Protein AF-A0A2W0B4N5-F1 (afdb_monomer)

Sequence (152 aa):
MSFERRFVLYALLASLFPLGVCELMLWLGNFSSQTQWTLTFFLVLAWLIGGFALRAQVVRPLQTLSNMVAALREEDFSFRARRASRNDALGELVLEINALSDTLQGQRLGSMEAVALLKKVLMEIDVAVFTFDPQQRLRIVNRAGEQLMGMT

pLDDT: mean 77.66, std 9.42, range [52.12, 91.5]

Solvent-accessible surface area (backbone atoms only — not comparable to full-atom values): 8833 Å² total; per-residue (Å²): 132,58,70,68,60,52,53,54,50,50,55,52,55,63,50,48,55,62,51,50,54,54,51,51,53,51,70,74,40,98,62,56,71,70,58,47,56,53,50,54,51,53,52,52,51,52,50,52,52,51,54,54,50,52,47,56,65,56,51,55,56,52,53,51,53,54,52,51,55,51,32,54,75,70,71,44,66,82,78,72,82,86,82,50,48,88,88,41,73,70,20,45,53,47,50,53,52,50,54,49,39,53,49,53,50,49,52,54,50,54,59,49,48,56,54,50,51,52,52,46,52,60,66,74,45,93,58,61,45,77,41,61,49,100,84,69,44,82,74,49,70,39,75,54,29,35,57,73,69,70,59,127

Mean predicted aligned error: 14.43 Å

Structure (mmCIF, N/CA/C/O backbone):
data_AF-A0A2W0B4N5-F1
#
_entry.id   AF-A0A2W0B4N5-F1
#
loop_
_atom_site.group_PDB
_atom_site.id
_atom_site.type_symbol
_atom_site.label_atom_id
_atom_site.label_alt_id
_atom_site.label_comp_id
_atom_site.label_asym_id
_atom_site.label_entity_id
_atom_site.label_seq_id
_atom_site.pdbx_PDB_ins_code
_atom_site.Cartn_x
_atom_site.Cartn_y
_atom_site.Cartn_z
_atom_site.occupancy
_atom_site.B_iso_or_equiv
_atom_site.auth_seq_id
_atom_site.auth_comp_id
_atom_site.auth_asym_id
_atom_site.auth_atom_id
_atom_site.pdbx_PDB_model_num
ATOM 1 N N . MET A 1 1 ? -8.136 6.073 -17.232 1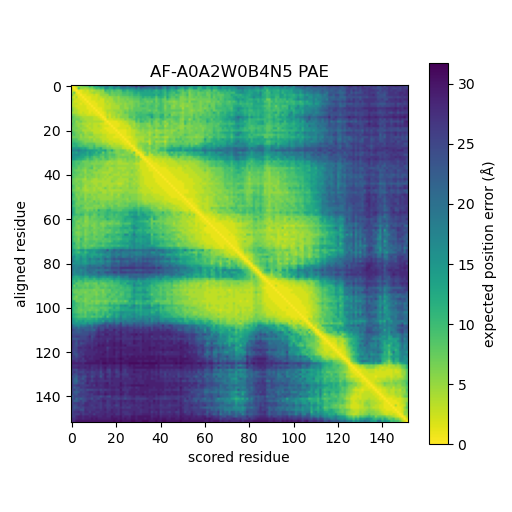.00 52.75 1 MET A N 1
ATOM 2 C CA . MET A 1 1 ? -6.753 5.531 -17.193 1.00 52.75 1 MET A CA 1
ATOM 3 C C . MET A 1 1 ? -6.358 5.389 -15.731 1.00 52.75 1 MET A C 1
ATOM 5 O O . MET A 1 1 ? -6.391 6.401 -15.043 1.00 52.75 1 MET A O 1
ATOM 9 N N . SER A 1 2 ? -6.065 4.180 -15.242 1.00 70.44 2 SER A N 1
ATOM 10 C CA . SER A 1 2 ? -5.668 3.962 -13.841 1.00 70.44 2 SER A CA 1
ATOM 11 C C . SER A 1 2 ? -4.332 4.651 -13.526 1.00 70.44 2 SER A C 1
ATOM 13 O O . SER A 1 2 ? -3.474 4.775 -14.405 1.00 70.44 2 SER A O 1
ATOM 15 N N . PHE A 1 3 ? -4.156 5.107 -12.280 1.00 70.06 3 PHE A N 1
ATOM 16 C CA . PHE A 1 3 ? -2.910 5.719 -11.794 1.00 70.06 3 PHE A CA 1
ATOM 17 C C . PHE A 1 3 ? -1.697 4.811 -12.053 1.00 70.06 3 PHE A C 1
ATOM 19 O O . PHE A 1 3 ? -0.679 5.268 -12.563 1.00 70.06 3 PHE A O 1
ATOM 26 N N . GLU A 1 4 ? -1.864 3.503 -11.842 1.00 67.94 4 GLU A N 1
ATOM 27 C CA . GLU A 1 4 ? -0.859 2.473 -12.130 1.00 67.94 4 GLU A CA 1
ATOM 28 C C . GLU A 1 4 ? -0.363 2.519 -13.580 1.00 67.94 4 GLU A C 1
ATOM 30 O O . GLU A 1 4 ? 0.837 2.471 -13.844 1.00 67.94 4 GLU A O 1
ATOM 35 N N . ARG A 1 5 ? -1.289 2.649 -14.539 1.00 67.06 5 ARG A N 1
ATOM 36 C CA . ARG A 1 5 ? -0.953 2.666 -15.964 1.00 67.06 5 ARG A CA 1
ATOM 37 C C . ARG A 1 5 ? -0.213 3.945 -16.339 1.00 67.06 5 ARG A C 1
ATOM 39 O O . ARG A 1 5 ? 0.681 3.884 -17.171 1.00 67.06 5 ARG A O 1
ATOM 46 N N . ARG A 1 6 ? -0.540 5.077 -15.707 1.00 74.25 6 ARG A N 1
ATOM 47 C CA . ARG A 1 6 ? 0.193 6.343 -15.883 1.00 74.25 6 ARG A CA 1
ATOM 48 C C . ARG A 1 6 ? 1.600 6.260 -15.300 1.00 74.25 6 ARG A C 1
ATOM 50 O O . ARG A 1 6 ? 2.535 6.674 -15.969 1.00 74.25 6 ARG A O 1
ATOM 57 N N . PHE A 1 7 ? 1.757 5.683 -14.109 1.00 76.88 7 PHE A N 1
ATOM 58 C CA . PHE A 1 7 ? 3.065 5.516 -13.474 1.00 76.88 7 PHE A CA 1
ATOM 59 C C . PHE A 1 7 ? 4.001 4.643 -14.317 1.00 76.88 7 PHE A C 1
ATOM 61 O O . PHE A 1 7 ? 5.118 5.052 -14.619 1.00 76.88 7 PHE A O 1
ATOM 68 N N . VAL A 1 8 ? 3.523 3.482 -14.777 1.00 73.75 8 VAL A N 1
ATOM 69 C CA . VAL A 1 8 ? 4.303 2.603 -15.666 1.00 73.75 8 VAL A CA 1
ATOM 70 C C . VAL A 1 8 ? 4.636 3.308 -16.982 1.00 73.75 8 VAL A C 1
ATOM 72 O O . VAL A 1 8 ? 5.757 3.205 -17.464 1.00 73.75 8 VAL A O 1
ATOM 75 N N . LEU A 1 9 ? 3.695 4.063 -17.551 1.00 77.50 9 LEU A N 1
ATOM 76 C CA . LEU A 1 9 ? 3.906 4.767 -18.815 1.00 77.50 9 LEU A CA 1
ATOM 77 C C . LEU A 1 9 ? 4.918 5.914 -18.670 1.00 77.50 9 LEU A C 1
ATOM 79 O O . LEU A 1 9 ? 5.777 6.061 -19.532 1.00 77.50 9 LEU A O 1
ATOM 83 N N . TYR A 1 10 ? 4.902 6.660 -17.561 1.00 81.81 10 TYR A N 1
ATOM 84 C CA . TYR A 1 10 ? 5.938 7.654 -17.263 1.00 81.81 10 TYR A CA 1
ATOM 85 C C . TYR A 1 10 ? 7.299 7.018 -16.986 1.00 81.81 10 TYR A C 1
ATOM 87 O O . TYR A 1 10 ? 8.299 7.529 -17.477 1.00 81.81 10 TYR A O 1
ATOM 95 N N . ALA A 1 11 ? 7.351 5.887 -16.277 1.00 78.94 11 ALA A N 1
ATOM 96 C CA . ALA A 1 11 ? 8.598 5.155 -16.064 1.00 78.94 11 ALA A CA 1
ATOM 97 C C . ALA A 1 11 ? 9.197 4.654 -17.391 1.00 78.94 11 ALA A C 1
ATOM 99 O O . ALA A 1 11 ? 10.403 4.777 -17.604 1.00 78.94 11 ALA A O 1
ATOM 100 N N . LEU A 1 12 ? 8.360 4.151 -18.307 1.00 78.25 12 LEU A N 1
ATOM 101 C CA . LEU A 1 12 ? 8.771 3.723 -19.650 1.00 78.25 12 LEU A CA 1
ATOM 102 C C . LEU A 1 12 ? 9.218 4.903 -20.524 1.00 78.25 12 LEU A C 1
ATOM 104 O O . LEU A 1 12 ? 10.237 4.806 -21.198 1.00 78.25 12 LEU A O 1
ATOM 108 N N . LEU A 1 13 ? 8.505 6.033 -20.489 1.00 82.25 13 LEU A N 1
ATOM 109 C CA . LEU A 1 13 ? 8.900 7.242 -21.223 1.00 82.25 13 LEU A CA 1
ATOM 110 C C . LEU A 1 13 ? 10.213 7.833 -20.694 1.00 82.25 13 LEU A C 1
ATOM 112 O O . LEU A 1 13 ? 11.077 8.204 -21.484 1.00 82.25 13 LEU A O 1
ATOM 116 N N . ALA A 1 14 ? 10.388 7.880 -19.370 1.00 80.12 14 ALA A N 1
ATOM 117 C CA . ALA A 1 14 ? 11.601 8.392 -18.736 1.00 80.12 14 ALA A CA 1
ATOM 118 C C . ALA A 1 14 ? 12.835 7.539 -19.059 1.00 80.12 14 ALA A C 1
ATOM 120 O O . ALA A 1 14 ? 13.940 8.063 -19.153 1.00 80.12 14 ALA A O 1
ATOM 121 N N . SER A 1 15 ? 12.647 6.233 -19.255 1.00 77.69 15 SER A N 1
ATOM 122 C CA . SER A 1 15 ? 13.724 5.310 -19.623 1.00 77.69 15 SER A CA 1
ATOM 123 C C . SER A 1 15 ? 13.988 5.259 -21.130 1.00 77.69 15 SER A C 1
ATOM 125 O O . SER A 1 15 ? 15.099 4.926 -21.528 1.00 77.69 15 SER A O 1
ATOM 127 N N . LEU A 1 16 ? 13.039 5.668 -21.976 1.00 80.75 16 LEU A N 1
ATOM 128 C CA . LEU A 1 16 ? 13.228 5.700 -23.429 1.00 80.75 16 LEU A CA 1
ATOM 129 C C . LEU A 1 16 ? 14.329 6.684 -23.862 1.00 80.75 16 LEU A C 1
ATOM 131 O O . LEU A 1 16 ? 15.098 6.386 -24.771 1.00 80.75 16 LEU A O 1
ATOM 135 N N . PHE A 1 17 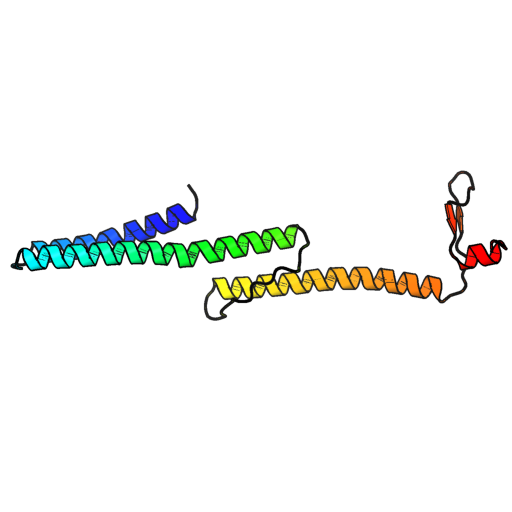? 14.431 7.838 -23.193 1.00 83.81 17 PHE A N 1
ATOM 136 C CA . PHE A 1 17 ? 15.438 8.858 -23.501 1.00 83.81 17 PHE A CA 1
ATOM 137 C C . PHE A 1 17 ? 16.887 8.367 -23.297 1.00 83.81 17 PHE A C 1
ATOM 139 O O . PHE A 1 17 ? 17.652 8.400 -24.262 1.00 83.81 17 PHE A O 1
ATOM 146 N N . PRO A 1 18 ? 17.294 7.860 -22.114 1.00 80.19 18 PRO A N 1
ATOM 147 C CA . PRO A 1 18 ? 18.648 7.343 -21.921 1.00 80.19 18 PRO A CA 1
ATOM 148 C C . PRO A 1 18 ? 18.954 6.127 -22.806 1.00 80.19 18 PRO A C 1
ATOM 150 O O . PRO A 1 18 ? 20.071 6.027 -23.307 1.00 80.19 18 PRO A O 1
ATOM 153 N N . LEU A 1 19 ? 17.976 5.250 -23.074 1.00 82.88 19 LEU A N 1
ATOM 154 C CA . LEU A 1 19 ? 18.159 4.136 -24.016 1.00 82.88 19 LEU A CA 1
ATOM 155 C C . LEU A 1 19 ? 18.460 4.635 -25.430 1.00 82.88 19 LEU A C 1
ATOM 157 O O . LEU A 1 19 ? 19.387 4.145 -26.067 1.00 82.88 19 LEU A O 1
ATOM 161 N N . GLY A 1 20 ? 17.720 5.646 -25.894 1.00 84.19 20 GLY A N 1
ATOM 162 C CA . GLY A 1 20 ? 17.955 6.272 -27.191 1.00 84.19 20 GLY A CA 1
ATOM 163 C C . GLY A 1 20 ? 19.345 6.898 -27.297 1.00 84.19 20 GLY A C 1
ATOM 164 O O . GLY A 1 20 ? 19.990 6.755 -28.328 1.00 84.19 20 GLY A O 1
ATOM 165 N N . VAL A 1 21 ? 19.845 7.531 -26.230 1.00 84.19 21 VAL A N 1
ATOM 166 C CA . VAL A 1 21 ? 21.207 8.096 -26.194 1.00 84.19 21 VAL A CA 1
ATOM 167 C C . VAL A 1 21 ? 22.277 6.997 -26.224 1.00 84.19 21 VAL A C 1
ATOM 169 O O . VAL A 1 21 ? 23.257 7.130 -26.957 1.00 84.19 21 VAL A O 1
ATOM 172 N N . CYS A 1 22 ? 22.092 5.903 -25.477 1.00 82.69 22 CYS A N 1
ATOM 173 C CA . CYS A 1 22 ? 23.003 4.754 -25.510 1.00 82.69 22 CYS A CA 1
ATOM 174 C C . CYS A 1 22 ? 23.060 4.113 -26.902 1.00 82.69 22 CYS A C 1
ATOM 176 O O . CYS A 1 22 ? 24.150 3.855 -27.411 1.00 82.69 22 CYS A O 1
ATOM 178 N N . GLU A 1 23 ? 21.902 3.904 -27.528 1.00 83.38 23 GLU A N 1
ATOM 179 C CA . GLU A 1 23 ? 21.805 3.342 -28.875 1.00 83.38 23 GLU A CA 1
ATOM 180 C C . GLU A 1 23 ? 22.437 4.288 -29.908 1.00 83.38 23 GLU A C 1
ATOM 182 O O . GLU A 1 23 ? 23.247 3.868 -30.730 1.00 83.38 23 GLU A O 1
ATOM 187 N N . LEU A 1 24 ? 22.163 5.593 -29.811 1.00 85.94 24 LEU A N 1
ATOM 188 C CA . LEU A 1 24 ? 22.770 6.611 -30.666 1.00 85.94 24 LEU A CA 1
ATOM 189 C C . LEU A 1 24 ? 24.308 6.578 -30.565 1.00 85.94 24 LEU A C 1
ATOM 191 O O . LEU A 1 24 ? 24.984 6.539 -31.589 1.00 85.94 24 LEU A O 1
ATOM 195 N N . MET A 1 25 ? 24.879 6.520 -29.354 1.00 82.75 25 MET A N 1
ATOM 196 C CA . MET A 1 25 ? 26.336 6.395 -29.172 1.00 82.75 25 MET A CA 1
ATOM 197 C C . MET A 1 25 ? 26.905 5.090 -29.745 1.00 82.75 25 MET A C 1
ATOM 199 O O . MET A 1 25 ? 28.000 5.102 -30.307 1.00 82.75 25 MET A O 1
ATOM 203 N N . LEU A 1 26 ? 26.184 3.972 -29.621 1.00 83.31 26 LEU A N 1
ATOM 204 C CA . LEU A 1 26 ? 26.593 2.672 -30.168 1.00 83.31 26 LEU A CA 1
ATOM 205 C C . LEU A 1 26 ? 26.642 2.658 -31.694 1.00 83.31 26 LEU A C 1
ATOM 207 O O . LEU A 1 26 ? 27.527 2.028 -32.275 1.00 83.31 26 LEU A O 1
ATOM 211 N N . TRP A 1 27 ? 25.701 3.349 -32.330 1.00 79.56 27 TRP A N 1
ATOM 212 C CA . TRP A 1 27 ? 25.592 3.418 -33.784 1.00 79.56 27 TRP A CA 1
ATOM 213 C C . TRP A 1 27 ? 26.488 4.493 -34.410 1.00 79.56 27 TRP A C 1
ATOM 215 O O . TRP A 1 27 ? 26.905 4.333 -35.553 1.00 79.56 27 TRP A O 1
ATOM 225 N N . LEU A 1 28 ? 26.831 5.555 -33.672 1.00 82.38 28 LEU A N 1
ATOM 226 C CA . LEU A 1 28 ? 27.849 6.532 -34.088 1.00 82.38 28 LEU A CA 1
ATOM 227 C C . LEU A 1 28 ? 29.290 6.055 -33.841 1.00 82.38 28 LEU A C 1
ATOM 229 O O . LEU A 1 28 ? 30.224 6.611 -34.418 1.00 82.38 28 LEU A O 1
ATOM 233 N N . GLY A 1 29 ? 29.493 5.052 -32.985 1.00 77.12 29 GLY A N 1
ATOM 234 C CA . GLY A 1 29 ? 30.803 4.450 -32.753 1.00 77.12 29 GLY A CA 1
ATOM 235 C C . GLY A 1 29 ? 31.184 3.426 -33.827 1.00 77.12 29 GLY A C 1
ATOM 236 O O . GLY A 1 29 ? 30.337 2.691 -34.326 1.00 77.12 29 GLY A O 1
ATOM 237 N N . ASN A 1 30 ? 32.484 3.309 -34.125 1.00 77.25 30 ASN A N 1
ATOM 238 C CA . ASN A 1 30 ? 33.059 2.278 -35.010 1.00 77.25 30 ASN A CA 1
ATOM 239 C C . ASN A 1 30 ? 33.071 0.878 -34.349 1.00 77.25 30 ASN A C 1
ATOM 241 O O . ASN A 1 30 ? 34.096 0.198 -34.297 1.00 77.25 30 ASN A O 1
ATOM 245 N N . PHE A 1 31 ? 31.943 0.450 -33.787 1.00 79.50 31 PHE A N 1
ATOM 246 C CA . PHE A 1 31 ? 31.799 -0.868 -33.178 1.00 79.50 31 PHE A CA 1
ATOM 247 C C . PHE A 1 31 ? 31.426 -1.919 -34.227 1.00 79.50 31 PHE A C 1
ATOM 249 O O . PHE A 1 31 ? 30.758 -1.634 -35.218 1.00 79.50 31 PHE A O 1
ATOM 256 N N . SER A 1 32 ? 31.849 -3.164 -33.997 1.00 84.81 32 SER A N 1
ATOM 257 C CA . SER A 1 32 ? 31.435 -4.298 -34.828 1.00 84.81 32 SER A CA 1
ATOM 258 C C . SER A 1 32 ? 29.918 -4.490 -34.757 1.00 84.81 32 SER A C 1
ATOM 260 O O . SER A 1 32 ? 29.331 -4.420 -33.672 1.00 84.81 32 SER A O 1
ATOM 262 N N . SER A 1 33 ? 29.287 -4.809 -35.891 1.00 83.44 33 SER A N 1
ATOM 263 C CA . SER A 1 33 ? 27.839 -5.049 -35.971 1.00 83.44 33 SER A CA 1
ATOM 264 C C . SER A 1 33 ? 27.367 -6.153 -35.017 1.00 83.44 33 SER A C 1
ATOM 266 O O . SER A 1 33 ? 26.255 -6.088 -34.505 1.00 83.44 33 SER A O 1
ATOM 268 N N . GLN A 1 34 ? 28.215 -7.143 -34.711 1.00 85.69 34 GLN A N 1
ATOM 269 C CA . GLN A 1 34 ? 27.891 -8.182 -33.722 1.00 85.69 34 GLN A CA 1
ATOM 270 C C . GLN A 1 34 ? 27.782 -7.617 -32.297 1.00 85.69 34 GLN A C 1
ATOM 272 O O . GLN A 1 34 ? 26.898 -8.011 -31.533 1.00 85.69 34 GLN A O 1
ATOM 277 N N . THR A 1 35 ? 28.652 -6.667 -31.941 1.00 84.44 35 THR A N 1
ATOM 278 C CA . THR A 1 35 ? 28.652 -6.015 -30.626 1.00 84.44 35 THR A CA 1
ATOM 279 C C . THR A 1 35 ? 27.431 -5.118 -30.457 1.00 84.44 35 THR A C 1
ATOM 281 O O . THR A 1 35 ? 26.810 -5.154 -29.398 1.00 84.44 35 THR A O 1
ATOM 284 N N . GLN A 1 36 ? 27.055 -4.372 -31.503 1.00 85.00 36 GLN A N 1
ATOM 285 C CA . GLN A 1 36 ? 25.865 -3.515 -31.499 1.00 85.00 36 GLN A CA 1
ATOM 286 C C . GLN A 1 36 ? 24.608 -4.331 -31.184 1.00 85.00 36 GLN A C 1
ATOM 288 O O . GLN A 1 36 ? 23.985 -4.106 -30.153 1.00 85.00 36 GLN A O 1
ATOM 293 N N . TRP A 1 37 ? 24.310 -5.365 -31.979 1.00 86.19 37 TRP A N 1
ATOM 294 C CA . TRP A 1 37 ? 23.115 -6.195 -31.781 1.00 86.19 37 TRP A CA 1
ATOM 295 C C . TRP A 1 37 ? 23.061 -6.887 -30.419 1.00 86.19 37 TRP A C 1
ATOM 297 O O . TRP A 1 37 ? 21.996 -6.959 -29.802 1.00 86.19 37 TRP A O 1
ATOM 307 N N . THR A 1 38 ? 24.203 -7.380 -29.933 1.00 88.88 38 THR A N 1
ATOM 308 C CA . THR A 1 38 ? 24.271 -8.018 -28.613 1.00 88.88 38 THR A CA 1
ATOM 309 C C . THR A 1 38 ? 23.918 -7.012 -27.520 1.00 88.88 38 THR A C 1
ATOM 311 O O . THR A 1 38 ? 23.106 -7.308 -26.644 1.00 88.88 38 THR A O 1
ATOM 314 N N . LEU A 1 39 ? 24.487 -5.806 -27.583 1.00 85.38 39 LEU A N 1
ATOM 315 C CA . LEU A 1 39 ? 24.280 -4.800 -26.551 1.00 85.38 39 LEU A CA 1
ATOM 316 C C . LEU A 1 39 ? 22.859 -4.224 -26.594 1.00 85.38 39 LEU A C 1
ATOM 318 O O . LEU A 1 39 ? 22.236 -4.133 -25.539 1.00 85.38 39 LEU A O 1
ATOM 322 N N . THR A 1 40 ? 22.304 -3.958 -27.783 1.00 87.06 40 THR A N 1
ATOM 323 C CA . THR A 1 40 ? 20.899 -3.550 -27.967 1.00 87.06 40 THR A CA 1
ATOM 324 C C . THR A 1 40 ? 19.941 -4.571 -27.352 1.00 87.06 40 THR A C 1
ATOM 326 O O . THR A 1 40 ? 19.008 -4.206 -26.635 1.00 87.06 40 THR A O 1
ATOM 329 N N . PHE A 1 41 ? 20.184 -5.869 -27.574 1.00 90.06 41 PHE A N 1
ATOM 330 C CA . PHE A 1 41 ? 19.346 -6.928 -27.013 1.00 90.06 41 PHE A CA 1
ATOM 331 C C . PHE A 1 41 ? 19.356 -6.920 -25.478 1.00 90.06 41 PHE A C 1
ATOM 333 O O . PHE A 1 41 ? 18.293 -6.921 -24.855 1.00 90.06 41 PHE A O 1
ATOM 340 N N . PHE A 1 42 ? 20.540 -6.863 -24.858 1.00 88.75 42 PHE A N 1
ATOM 341 C CA . PHE A 1 42 ? 20.653 -6.786 -23.397 1.00 88.75 42 PHE A CA 1
ATOM 342 C C . PHE A 1 42 ? 20.021 -5.511 -22.832 1.00 88.75 42 PHE A C 1
ATOM 344 O O . PHE A 1 42 ? 19.381 -5.563 -21.780 1.00 88.75 42 PHE A O 1
ATOM 351 N N . LEU A 1 43 ? 20.154 -4.388 -23.538 1.00 87.56 43 LEU A N 1
ATOM 352 C CA . LEU A 1 43 ? 19.593 -3.100 -23.147 1.00 87.56 43 LEU A CA 1
ATOM 353 C C . LEU A 1 43 ? 18.055 -3.151 -23.104 1.00 87.56 43 LEU A C 1
ATOM 355 O O . LEU A 1 43 ? 17.444 -2.786 -22.098 1.00 87.56 43 LEU A O 1
ATOM 359 N N . VAL A 1 44 ? 17.426 -3.677 -24.162 1.00 86.50 44 VAL A N 1
ATOM 360 C CA . VAL A 1 44 ? 15.966 -3.851 -24.236 1.00 86.50 44 VAL A CA 1
ATOM 361 C C . VAL A 1 44 ? 15.482 -4.865 -23.202 1.00 86.50 44 VAL A C 1
ATOM 363 O O . VAL A 1 44 ? 14.462 -4.641 -22.546 1.00 86.50 44 VAL A O 1
ATOM 366 N N . LEU A 1 45 ? 16.213 -5.965 -23.009 1.00 90.00 45 LEU A N 1
ATOM 367 C CA . LEU A 1 45 ? 15.852 -6.975 -22.019 1.00 90.00 45 LEU A CA 1
ATOM 368 C C . LEU A 1 45 ? 15.886 -6.402 -20.594 1.00 90.00 45 LEU A C 1
ATOM 370 O O . LEU A 1 45 ? 14.930 -6.580 -19.838 1.00 90.00 45 LEU A O 1
ATOM 374 N N . ALA A 1 46 ? 16.944 -5.668 -20.239 1.00 86.12 46 ALA A N 1
ATOM 375 C CA . ALA A 1 46 ? 17.060 -4.994 -18.948 1.00 86.12 46 ALA A CA 1
ATOM 376 C C . ALA A 1 46 ? 15.949 -3.953 -18.748 1.00 86.12 46 ALA A C 1
ATOM 378 O O . ALA A 1 46 ? 15.367 -3.872 -17.664 1.00 86.12 46 ALA A O 1
ATOM 379 N N . TRP A 1 47 ? 15.603 -3.205 -19.800 1.00 85.31 47 TRP A N 1
ATOM 380 C CA . TRP A 1 47 ? 14.507 -2.241 -19.772 1.00 85.31 47 TRP A CA 1
ATOM 381 C C . TRP A 1 47 ? 13.152 -2.894 -19.482 1.00 85.31 47 TRP A C 1
ATOM 383 O O . TRP A 1 47 ? 12.425 -2.445 -18.591 1.00 85.31 47 TRP A O 1
ATOM 393 N N . LEU A 1 48 ? 12.834 -3.993 -20.174 1.00 85.62 48 LEU A N 1
ATOM 394 C CA . LEU A 1 48 ? 11.600 -4.744 -19.944 1.00 85.62 48 LEU A CA 1
ATOM 395 C C . LEU A 1 48 ? 11.547 -5.298 -18.517 1.00 85.62 48 LEU A C 1
ATOM 397 O O . LEU A 1 48 ? 10.549 -5.103 -17.821 1.00 85.62 48 LEU A O 1
ATOM 401 N N . ILE A 1 49 ? 12.627 -5.937 -18.054 1.00 87.06 49 ILE A N 1
ATOM 402 C CA . ILE A 1 49 ? 12.710 -6.488 -16.693 1.00 87.06 49 ILE A CA 1
ATOM 403 C C . ILE A 1 49 ? 12.527 -5.378 -15.650 1.00 87.06 49 ILE A C 1
ATOM 405 O O . ILE A 1 49 ? 11.729 -5.540 -14.724 1.00 87.06 49 ILE A O 1
ATOM 409 N N . GLY A 1 50 ? 13.198 -4.235 -15.820 1.00 83.56 50 GLY A N 1
ATOM 410 C CA . GLY A 1 50 ? 13.063 -3.076 -14.937 1.00 83.56 50 GLY A CA 1
ATOM 411 C C . GLY A 1 50 ? 11.628 -2.546 -14.880 1.00 83.56 50 GLY A C 1
ATOM 412 O O . GLY A 1 50 ? 11.098 -2.313 -13.791 1.00 83.56 50 GLY A O 1
ATOM 413 N N . GLY A 1 51 ? 10.958 -2.439 -16.031 1.00 83.19 51 GLY A N 1
ATOM 414 C CA . GLY A 1 51 ? 9.553 -2.033 -16.110 1.00 83.19 51 GLY A CA 1
ATOM 415 C C . GLY A 1 51 ? 8.607 -2.992 -15.376 1.00 83.19 51 GLY A C 1
ATOM 416 O O . GLY A 1 51 ? 7.743 -2.557 -14.607 1.00 83.19 51 GLY A O 1
ATOM 417 N N . PHE A 1 52 ? 8.790 -4.305 -15.549 1.00 80.94 52 PHE A N 1
ATOM 418 C CA . PHE A 1 52 ? 8.000 -5.313 -14.832 1.00 80.94 52 PHE A CA 1
ATOM 419 C C . PHE A 1 52 ? 8.275 -5.313 -13.322 1.00 80.94 52 PHE A C 1
ATOM 421 O O . PHE A 1 52 ? 7.331 -5.409 -12.530 1.00 80.94 52 PHE A O 1
ATOM 428 N N . ALA A 1 53 ? 9.535 -5.164 -12.909 1.00 81.25 53 ALA A N 1
ATOM 429 C CA . ALA A 1 53 ? 9.923 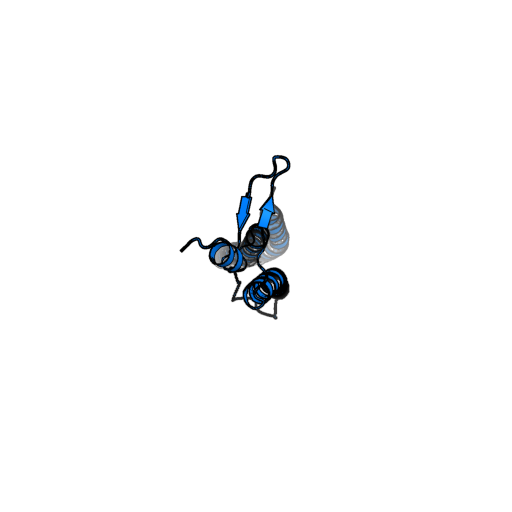-5.103 -11.502 1.00 81.25 53 ALA A CA 1
ATOM 430 C C . ALA A 1 53 ? 9.332 -3.870 -10.797 1.00 81.25 53 ALA A C 1
ATOM 432 O O . ALA A 1 53 ? 8.772 -3.995 -9.707 1.00 81.25 53 ALA A O 1
ATOM 433 N N . LEU A 1 54 ? 9.374 -2.699 -11.441 1.00 78.75 54 LEU A N 1
ATOM 434 C CA . LEU A 1 54 ? 8.747 -1.470 -10.938 1.00 78.75 54 LEU A CA 1
ATOM 435 C C . LEU A 1 54 ? 7.242 -1.644 -10.727 1.00 78.75 54 LEU A C 1
ATOM 437 O O . LEU A 1 54 ? 6.713 -1.285 -9.674 1.00 78.75 54 LEU A O 1
ATOM 441 N N . ARG A 1 55 ? 6.548 -2.260 -11.693 1.00 75.88 55 ARG A N 1
ATOM 442 C CA . ARG A 1 55 ? 5.116 -2.556 -11.553 1.00 75.88 55 ARG A CA 1
ATOM 443 C C . ARG A 1 55 ? 4.850 -3.446 -10.339 1.00 75.88 55 ARG A C 1
ATOM 445 O O . ARG A 1 55 ? 3.922 -3.174 -9.581 1.00 75.88 55 ARG A O 1
ATOM 452 N N . ALA A 1 56 ? 5.638 -4.504 -10.154 1.00 75.06 56 ALA A N 1
ATOM 453 C CA . ALA A 1 56 ? 5.454 -5.430 -9.040 1.00 75.06 56 ALA A CA 1
ATOM 454 C C . ALA A 1 56 ? 5.672 -4.758 -7.674 1.00 75.06 56 ALA A C 1
ATOM 456 O O . ALA A 1 56 ? 4.944 -5.078 -6.734 1.00 75.06 56 ALA A O 1
ATOM 457 N N . GLN A 1 57 ? 6.619 -3.818 -7.585 1.00 74.25 57 GLN A N 1
ATOM 458 C CA . GLN A 1 57 ? 6.921 -3.088 -6.353 1.00 74.25 57 GLN A CA 1
ATOM 459 C C . GLN A 1 57 ? 5.859 -2.047 -5.986 1.00 74.25 57 GLN A C 1
ATOM 461 O O . GLN A 1 57 ? 5.588 -1.877 -4.807 1.00 74.25 57 GLN A O 1
ATOM 466 N N . VAL A 1 58 ? 5.215 -1.387 -6.954 1.00 72.56 58 VAL A N 1
ATOM 467 C CA . VAL A 1 58 ? 4.250 -0.308 -6.656 1.00 72.56 58 VAL A CA 1
ATOM 468 C C . VAL A 1 58 ? 2.808 -0.813 -6.574 1.00 72.56 58 VAL A C 1
ATOM 470 O O . VAL A 1 58 ? 2.051 -0.415 -5.692 1.00 72.56 58 VAL A O 1
ATOM 473 N N . VAL A 1 59 ? 2.409 -1.718 -7.470 1.00 76.00 59 VAL A N 1
ATOM 474 C CA . VAL A 1 59 ? 1.002 -2.139 -7.585 1.00 76.00 59 VAL A CA 1
ATOM 475 C C . VAL A 1 59 ? 0.591 -3.070 -6.446 1.00 76.00 59 VAL A C 1
ATOM 477 O O . VAL A 1 59 ? -0.484 -2.911 -5.871 1.00 76.00 59 VAL A O 1
ATOM 480 N N . ARG A 1 60 ? 1.441 -4.041 -6.088 1.00 73.56 60 ARG A N 1
ATOM 481 C CA . ARG A 1 60 ? 1.087 -5.050 -5.076 1.00 73.56 60 ARG A CA 1
ATOM 482 C C . ARG A 1 60 ? 0.853 -4.444 -3.681 1.00 73.56 60 ARG A C 1
ATOM 484 O O . ARG A 1 60 ? -0.144 -4.814 -3.054 1.00 73.56 60 ARG A O 1
ATOM 491 N N . PRO A 1 61 ? 1.690 -3.512 -3.182 1.00 75.62 61 PRO A N 1
ATOM 492 C CA . PRO A 1 61 ? 1.429 -2.868 -1.897 1.00 75.62 61 PRO A CA 1
ATOM 493 C C . PRO A 1 61 ? 0.175 -1.995 -1.919 1.00 75.62 61 PRO A C 1
ATOM 495 O O . PRO A 1 61 ? -0.619 -2.074 -0.989 1.00 75.62 61 PRO A O 1
ATOM 498 N N . LEU A 1 62 ? -0.057 -1.228 -2.992 1.00 81.38 62 LEU A N 1
ATOM 499 C CA . LEU A 1 62 ? -1.253 -0.385 -3.116 1.00 81.38 62 LEU A CA 1
ATOM 500 C C . LEU A 1 62 ? -2.549 -1.201 -3.096 1.00 81.38 62 LEU A C 1
ATOM 502 O O . LEU A 1 62 ? -3.503 -0.819 -2.423 1.00 81.38 62 LEU A O 1
ATOM 506 N N . GLN A 1 63 ? -2.577 -2.351 -3.773 1.00 81.94 63 GLN A N 1
ATOM 507 C CA . GLN A 1 63 ? -3.719 -3.268 -3.710 1.00 81.94 63 GLN A CA 1
ATOM 508 C C . GLN A 1 63 ? -3.939 -3.805 -2.295 1.00 81.94 63 GLN A C 1
ATOM 510 O O . GLN A 1 63 ? -5.072 -3.872 -1.826 1.00 81.94 63 GLN A O 1
ATOM 515 N N . THR A 1 64 ? -2.855 -4.140 -1.594 1.00 82.00 64 THR A N 1
ATOM 516 C CA . THR A 1 64 ? -2.934 -4.604 -0.204 1.00 82.00 64 THR A CA 1
ATOM 517 C C . THR A 1 64 ? -3.501 -3.509 0.701 1.00 82.00 64 THR A C 1
ATOM 519 O O . THR A 1 64 ? -4.437 -3.777 1.444 1.00 82.00 64 THR A O 1
ATOM 522 N N . LEU A 1 65 ? -3.014 -2.270 0.580 1.00 82.06 65 LEU A N 1
ATOM 523 C CA . LEU A 1 65 ? -3.524 -1.111 1.323 1.00 82.06 65 LEU A CA 1
ATOM 524 C C . LEU A 1 65 ? -5.008 -0.857 1.040 1.00 82.06 65 LEU A C 1
ATOM 526 O O . LEU A 1 65 ? -5.790 -0.672 1.968 1.00 82.06 65 LEU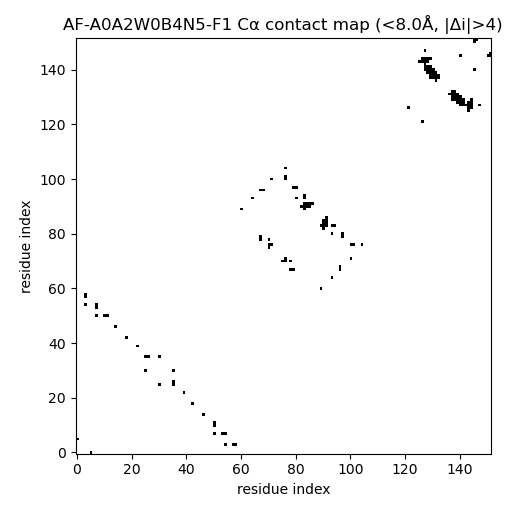 A O 1
ATOM 530 N N . SER A 1 66 ? -5.416 -0.904 -0.230 1.00 84.44 66 SER A N 1
ATOM 531 C CA . SER A 1 66 ? -6.823 -0.746 -0.608 1.00 84.44 66 SER A CA 1
ATOM 532 C C . SER A 1 66 ? -7.707 -1.815 0.037 1.00 84.44 66 SER A C 1
ATOM 534 O O . SER A 1 66 ? -8.792 -1.501 0.522 1.00 84.44 66 SER A O 1
ATOM 536 N N . ASN A 1 67 ? -7.245 -3.066 0.068 1.00 84.69 67 ASN A N 1
ATOM 537 C CA . ASN A 1 67 ? -7.981 -4.164 0.690 1.00 84.69 67 ASN A CA 1
ATOM 538 C C . ASN A 1 67 ? -8.039 -4.021 2.218 1.00 84.69 67 ASN A C 1
ATOM 540 O O . ASN A 1 67 ? -9.074 -4.302 2.808 1.00 84.69 67 ASN A O 1
ATOM 544 N N . MET A 1 68 ? -6.970 -3.533 2.856 1.00 83.56 68 MET A N 1
ATOM 545 C CA . MET A 1 68 ? -6.962 -3.241 4.296 1.00 83.56 68 MET A CA 1
ATOM 546 C C . MET A 1 68 ? -7.990 -2.173 4.663 1.00 83.56 68 MET A C 1
ATOM 548 O O . MET A 1 68 ? -8.756 -2.347 5.605 1.00 83.56 68 MET A O 1
ATOM 552 N N . VAL A 1 69 ? -8.039 -1.080 3.900 1.00 84.06 69 VAL A N 1
ATOM 553 C CA . VAL A 1 69 ? -9.018 -0.008 4.125 1.00 84.06 69 VAL A CA 1
ATOM 554 C C . VAL A 1 69 ? -10.446 -0.505 3.879 1.00 84.06 69 VAL A C 1
ATOM 556 O O . VAL A 1 69 ? -11.361 -0.123 4.606 1.00 84.06 69 VAL A O 1
ATOM 559 N N . ALA A 1 70 ? -10.649 -1.385 2.894 1.00 85.62 70 ALA A N 1
ATOM 560 C CA . ALA A 1 70 ? -11.943 -2.026 2.678 1.00 85.62 70 ALA A CA 1
ATOM 561 C C . ALA A 1 70 ? -12.358 -2.906 3.872 1.00 85.62 70 ALA A C 1
ATOM 563 O O . ALA A 1 70 ? -13.481 -2.766 4.347 1.00 85.62 70 ALA A O 1
ATOM 564 N N . ALA A 1 71 ? -11.445 -3.726 4.406 1.00 83.81 71 ALA A N 1
ATOM 565 C CA . ALA A 1 71 ? -11.694 -4.561 5.585 1.00 83.81 71 ALA A CA 1
ATOM 566 C C . ALA A 1 71 ? -12.025 -3.723 6.833 1.00 83.81 71 ALA A C 1
ATOM 568 O O . ALA A 1 71 ? -12.977 -4.023 7.548 1.00 83.81 71 ALA A O 1
ATOM 569 N N . LEU A 1 72 ? -11.313 -2.608 7.039 1.00 82.75 72 LEU A N 1
ATOM 570 C CA . LEU A 1 72 ? -11.621 -1.643 8.098 1.00 82.75 72 LEU A CA 1
ATOM 571 C C . LEU A 1 72 ? -13.037 -1.071 7.982 1.00 82.75 72 LEU A C 1
ATOM 573 O O . LEU A 1 72 ? -13.726 -0.930 8.990 1.00 82.75 72 LEU A O 1
ATOM 577 N N . ARG A 1 73 ? -13.484 -0.754 6.760 1.00 82.25 73 ARG A N 1
ATOM 578 C CA . ARG A 1 73 ? -14.848 -0.262 6.507 1.00 82.25 73 ARG A CA 1
ATOM 579 C C . ARG A 1 73 ? -15.911 -1.314 6.831 1.00 82.25 73 ARG A C 1
ATOM 581 O O . ARG A 1 73 ? -17.027 -0.955 7.183 1.00 82.25 73 ARG A O 1
ATOM 588 N N . GLU A 1 74 ? -15.577 -2.589 6.679 1.00 85.50 74 GLU A N 1
ATOM 589 C CA . GLU A 1 74 ? -16.461 -3.726 6.960 1.00 85.50 74 GLU A CA 1
ATOM 590 C C . GLU A 1 74 ? -16.357 -4.214 8.419 1.00 85.50 74 GLU A C 1
ATOM 592 O O . GLU A 1 74 ? -16.928 -5.246 8.761 1.00 85.50 74 GLU A O 1
ATOM 597 N N . GLU A 1 75 ? -15.662 -3.465 9.290 1.00 78.75 75 GLU A N 1
ATOM 598 C CA . GLU A 1 75 ? -15.389 -3.801 10.700 1.00 78.75 75 GLU A CA 1
ATOM 599 C C . GLU A 1 75 ? -14.657 -5.145 10.904 1.00 78.75 75 GLU A C 1
ATOM 601 O O . GLU A 1 75 ? -14.655 -5.713 12.004 1.00 78.75 75 GLU A O 1
ATOM 606 N N . ASP A 1 76 ? -13.992 -5.651 9.860 1.00 77.19 76 ASP A N 1
ATOM 607 C CA . ASP A 1 76 ? -13.136 -6.831 9.931 1.00 77.19 76 ASP A CA 1
ATOM 608 C C . ASP A 1 76 ? -11.707 -6.423 10.319 1.00 77.19 76 ASP A C 1
ATOM 610 O O . ASP A 1 76 ? -10.809 -6.240 9.494 1.00 77.19 76 ASP A O 1
ATOM 614 N N . PHE A 1 77 ? -11.496 -6.288 11.628 1.00 74.75 77 PHE A N 1
ATOM 615 C CA . PHE A 1 77 ? -10.205 -5.927 12.224 1.00 74.75 77 PHE A CA 1
ATOM 616 C C . PHE A 1 77 ? -9.214 -7.104 12.307 1.00 74.75 77 PHE A C 1
ATOM 618 O O . PHE A 1 77 ? -8.142 -6.975 12.903 1.00 74.75 77 PHE A O 1
ATOM 625 N N . SER A 1 78 ? -9.555 -8.277 11.757 1.00 70.31 78 SER A N 1
ATOM 626 C CA . SER A 1 78 ? -8.679 -9.457 11.802 1.00 70.31 78 SER A CA 1
ATOM 627 C C . SER A 1 78 ? -7.516 -9.368 10.808 1.00 70.31 78 SER A C 1
ATOM 629 O O . SER A 1 78 ? -6.479 -10.020 10.989 1.00 70.31 78 SER A O 1
ATOM 631 N N . PHE A 1 79 ? -7.657 -8.536 9.771 1.00 66.56 79 PHE A N 1
ATOM 632 C CA . PHE A 1 79 ? -6.661 -8.408 8.720 1.00 66.56 79 PHE A CA 1
ATOM 633 C C . PHE A 1 79 ? -5.454 -7.586 9.188 1.00 66.56 79 PHE A C 1
ATOM 635 O O . PHE A 1 79 ? -5.545 -6.389 9.443 1.00 66.56 79 PHE A O 1
ATOM 642 N N . ARG A 1 80 ? -4.282 -8.228 9.245 1.00 68.75 80 ARG A N 1
ATOM 643 C CA . ARG A 1 80 ? -3.010 -7.582 9.601 1.00 68.75 80 ARG A CA 1
ATOM 644 C C . ARG A 1 80 ? -1.949 -7.876 8.558 1.00 68.75 80 ARG A C 1
ATOM 646 O O . ARG A 1 80 ? -1.579 -9.031 8.328 1.00 68.75 80 ARG A O 1
ATOM 653 N N . ALA A 1 81 ? -1.386 -6.829 7.972 1.00 69.44 81 ALA A N 1
ATOM 654 C CA . ALA A 1 81 ? -0.255 -6.979 7.072 1.00 69.44 81 ALA A CA 1
ATOM 655 C C . ALA A 1 81 ? 1.039 -7.160 7.889 1.00 69.44 81 ALA A C 1
ATOM 657 O O . ALA A 1 81 ? 1.580 -6.216 8.458 1.00 69.44 81 ALA A O 1
ATOM 658 N N . ARG A 1 82 ? 1.554 -8.398 7.939 1.00 64.00 82 ARG A N 1
ATOM 659 C CA . ARG A 1 82 ? 2.785 -8.771 8.676 1.00 64.00 82 ARG A CA 1
ATOM 660 C C . ARG A 1 82 ? 4.094 -8.298 8.042 1.00 64.00 82 ARG A C 1
ATOM 662 O O . ARG A 1 82 ? 5.137 -8.411 8.673 1.00 64.00 82 ARG A O 1
ATOM 669 N N . ARG A 1 83 ? 4.069 -7.820 6.796 1.00 59.03 83 ARG A N 1
ATOM 670 C CA . ARG A 1 83 ? 5.277 -7.510 6.014 1.00 59.03 83 ARG A CA 1
ATOM 671 C C . ARG A 1 83 ? 5.466 -6.002 5.808 1.00 59.03 83 ARG A C 1
ATOM 673 O O . ARG A 1 83 ? 5.818 -5.567 4.719 1.00 59.03 83 ARG A O 1
ATOM 680 N N . ALA A 1 84 ? 5.216 -5.218 6.854 1.00 59.34 84 ALA A N 1
ATOM 681 C CA . ALA A 1 84 ? 5.557 -3.802 6.889 1.00 59.34 84 ALA A CA 1
ATOM 682 C C . ALA A 1 84 ? 7.031 -3.651 7.289 1.00 59.34 84 ALA A C 1
ATOM 684 O O . ALA A 1 84 ? 7.394 -3.832 8.449 1.00 59.34 84 ALA A O 1
ATOM 685 N N . SER A 1 85 ? 7.899 -3.386 6.316 1.00 56.03 85 SER A N 1
ATOM 686 C CA . SER A 1 85 ? 9.276 -2.978 6.595 1.00 56.03 85 SER A CA 1
ATOM 687 C C . SER A 1 85 ? 9.281 -1.495 6.949 1.00 56.03 85 SER A C 1
ATOM 689 O O . SER A 1 85 ? 8.771 -0.690 6.178 1.00 56.03 85 SER A O 1
ATOM 691 N N . ARG A 1 86 ? 9.894 -1.114 8.073 1.00 59.09 86 ARG A N 1
ATOM 692 C CA . ARG A 1 86 ? 10.002 0.291 8.511 1.00 59.09 86 ARG A CA 1
ATOM 693 C C . ARG A 1 86 ? 10.940 1.144 7.639 1.00 59.09 86 ARG A C 1
ATOM 695 O O . ARG A 1 86 ? 11.119 2.321 7.910 1.00 59.09 86 ARG A O 1
ATOM 702 N N . ASN A 1 87 ? 11.541 0.544 6.611 1.00 60.69 87 ASN A N 1
ATOM 703 C CA . ASN A 1 87 ? 12.522 1.186 5.736 1.00 60.69 87 ASN A CA 1
ATOM 704 C C . ASN A 1 87 ? 11.922 1.707 4.417 1.00 60.69 87 ASN A C 1
ATOM 706 O O . ASN A 1 87 ? 12.676 2.121 3.542 1.00 60.69 87 ASN A O 1
ATOM 710 N N . ASP A 1 88 ? 10.598 1.658 4.247 1.00 73.69 88 ASP A N 1
ATOM 711 C CA . ASP A 1 88 ? 9.902 2.178 3.065 1.00 73.69 88 ASP A CA 1
ATOM 712 C C . ASP A 1 88 ? 8.621 2.920 3.484 1.00 73.69 88 ASP A C 1
ATOM 714 O O . ASP A 1 88 ? 7.927 2.496 4.411 1.00 73.69 88 ASP A O 1
ATOM 718 N N . ALA A 1 89 ? 8.290 4.006 2.781 1.00 78.31 89 ALA A N 1
ATOM 719 C CA . ALA A 1 89 ? 7.136 4.865 3.050 1.00 78.31 89 ALA A CA 1
ATOM 720 C C . ALA A 1 89 ? 5.808 4.089 3.009 1.00 78.31 89 ALA A C 1
ATOM 722 O O . ALA A 1 89 ? 4.906 4.332 3.809 1.00 78.31 89 ALA A O 1
ATOM 723 N N . LEU A 1 90 ? 5.691 3.101 2.112 1.00 77.88 90 LEU A N 1
ATOM 724 C CA . LEU A 1 90 ? 4.526 2.212 2.073 1.00 77.88 90 LEU A CA 1
ATOM 725 C C . LEU A 1 90 ? 4.453 1.309 3.309 1.00 77.88 90 LEU A C 1
ATOM 727 O O . LEU A 1 90 ? 3.361 1.013 3.784 1.00 77.88 90 LEU A O 1
ATOM 731 N N . GLY A 1 91 ? 5.596 0.883 3.846 1.00 80.62 91 GLY A N 1
ATOM 732 C CA . GLY A 1 91 ? 5.650 0.102 5.076 1.00 80.62 91 GLY A CA 1
ATOM 733 C C . GLY A 1 91 ? 5.261 0.920 6.305 1.00 80.62 91 GLY A C 1
ATOM 734 O O . GLY A 1 91 ? 4.531 0.415 7.153 1.00 80.62 91 GLY A O 1
ATOM 735 N N . GLU A 1 92 ? 5.667 2.189 6.372 1.00 82.75 92 GLU A N 1
ATOM 736 C CA . GLU A 1 92 ? 5.238 3.111 7.430 1.00 82.75 92 GLU A CA 1
ATOM 737 C C . GLU A 1 92 ? 3.719 3.340 7.404 1.00 82.75 92 GLU A C 1
ATOM 739 O O . GLU A 1 92 ? 3.064 3.210 8.436 1.00 82.75 92 GLU A O 1
ATOM 744 N N . LEU A 1 93 ? 3.128 3.525 6.217 1.00 84.69 93 LEU A N 1
ATOM 745 C CA . LEU A 1 93 ? 1.669 3.591 6.065 1.00 84.69 93 LEU A CA 1
ATOM 746 C C . LEU A 1 93 ? 0.962 2.311 6.530 1.00 84.69 93 LEU A C 1
ATOM 748 O O . LEU A 1 93 ? -0.096 2.384 7.150 1.00 84.69 93 LEU A O 1
ATOM 752 N N . VAL A 1 94 ? 1.529 1.129 6.260 1.00 84.56 94 VAL A N 1
ATOM 753 C CA . VAL A 1 94 ? 0.959 -0.133 6.761 1.00 84.56 94 VAL A CA 1
ATOM 754 C C . VAL A 1 94 ? 0.991 -0.189 8.292 1.00 84.56 94 VAL A C 1
ATOM 756 O O . VAL A 1 94 ? 0.033 -0.673 8.896 1.00 84.56 94 VAL A O 1
ATOM 759 N N . LEU A 1 95 ? 2.064 0.293 8.930 1.00 86.19 95 LEU A N 1
ATOM 760 C CA . LEU A 1 95 ? 2.141 0.363 10.393 1.00 86.19 95 LEU A CA 1
ATOM 761 C C . LEU A 1 95 ? 1.065 1.292 10.962 1.00 86.19 95 LEU A C 1
ATOM 763 O O . LEU A 1 95 ? 0.400 0.914 11.924 1.00 86.19 95 LEU A O 1
ATOM 767 N N . GLU A 1 96 ? 0.847 2.444 10.329 1.00 87.56 96 GLU A N 1
ATOM 768 C CA . GLU A 1 96 ? -0.183 3.401 10.742 1.00 87.56 96 GLU A CA 1
ATOM 769 C C . GLU A 1 96 ? -1.597 2.804 10.624 1.00 87.56 96 GLU A C 1
ATOM 771 O O . GLU A 1 96 ? -2.407 2.909 11.544 1.00 87.56 96 GLU A O 1
ATOM 776 N N . ILE A 1 97 ? -1.887 2.082 9.534 1.00 86.38 97 ILE A N 1
ATOM 777 C CA . ILE A 1 97 ? -3.173 1.385 9.358 1.00 86.38 97 ILE A CA 1
ATOM 778 C C . ILE A 1 97 ? -3.357 0.272 10.401 1.00 86.38 97 ILE A C 1
ATOM 780 O O . ILE A 1 97 ? -4.464 0.090 10.916 1.00 86.38 97 ILE A O 1
ATOM 784 N N . ASN A 1 98 ? -2.299 -0.471 10.740 1.00 87.38 98 ASN A N 1
ATOM 785 C CA . ASN A 1 98 ? -2.365 -1.479 11.800 1.00 87.38 98 ASN A CA 1
ATOM 786 C C . ASN A 1 98 ? -2.678 -0.825 13.162 1.00 87.38 98 ASN A C 1
ATOM 788 O O . ASN A 1 98 ? -3.562 -1.303 13.869 1.00 87.38 98 ASN A O 1
ATOM 792 N N . ALA A 1 99 ? -2.030 0.297 13.497 1.00 87.19 99 ALA A N 1
ATOM 793 C CA . ALA A 1 99 ? -2.293 1.038 14.735 1.00 87.19 99 ALA A CA 1
ATOM 794 C C . ALA A 1 99 ? -3.729 1.591 14.800 1.00 87.19 99 ALA A C 1
ATOM 796 O O . ALA A 1 99 ? -4.383 1.538 15.848 1.00 87.19 99 ALA A O 1
ATOM 797 N N . LEU A 1 100 ? -4.256 2.068 13.667 1.00 87.25 100 LEU A N 1
ATOM 798 C CA . LEU A 1 100 ? -5.654 2.482 13.553 1.00 87.25 100 LEU A CA 1
ATOM 799 C C . LEU A 1 100 ? -6.609 1.302 13.786 1.00 87.25 100 LEU A C 1
ATOM 801 O O . LEU A 1 100 ? -7.585 1.438 14.523 1.00 87.25 100 LEU A O 1
ATOM 805 N N . SER A 1 101 ? -6.306 0.140 13.200 1.00 86.38 101 SER A N 1
ATOM 806 C CA . SER A 1 101 ? -7.094 -1.089 13.376 1.00 86.38 101 SER A CA 1
ATOM 807 C C . SER A 1 101 ? -7.152 -1.513 14.845 1.00 86.38 101 SER A C 1
ATOM 809 O O . SER A 1 101 ? -8.232 -1.814 15.351 1.00 86.38 101 SER A O 1
ATOM 811 N N . ASP A 1 102 ? -6.017 -1.467 15.550 1.00 85.81 102 ASP A N 1
ATOM 812 C CA . ASP A 1 102 ? -5.936 -1.794 16.978 1.00 85.81 102 ASP A CA 1
ATOM 813 C C . ASP A 1 102 ? -6.737 -0.796 17.835 1.00 85.81 102 ASP A C 1
ATOM 815 O O . ASP A 1 102 ? -7.439 -1.189 18.769 1.00 85.81 102 ASP A O 1
ATOM 819 N N . THR A 1 103 ? -6.699 0.494 17.486 1.00 85.50 103 THR A N 1
ATOM 820 C CA . THR A 1 103 ? -7.459 1.540 18.190 1.00 85.50 103 THR A CA 1
ATOM 821 C C . THR A 1 103 ? -8.968 1.337 18.032 1.00 85.50 103 THR A C 1
ATOM 823 O O . THR A 1 103 ? -9.704 1.384 19.018 1.00 85.50 103 THR A O 1
ATOM 826 N N . LEU A 1 104 ? -9.439 1.064 16.811 1.00 82.69 104 LEU A N 1
ATOM 827 C CA . LEU A 1 104 ? -10.856 0.801 16.532 1.00 82.69 104 LEU A CA 1
ATOM 828 C C . LEU A 1 104 ? -11.337 -0.494 17.202 1.00 82.69 104 LEU A C 1
ATOM 830 O O . LEU A 1 104 ? -12.418 -0.521 17.796 1.00 82.69 104 LEU A O 1
ATOM 834 N N . GLN A 1 105 ? -10.512 -1.546 17.183 1.00 82.00 105 GLN A N 1
ATOM 835 C CA . GLN A 1 105 ? -10.797 -2.792 17.892 1.00 82.00 105 GLN A CA 1
ATOM 836 C C . GLN A 1 105 ? -10.916 -2.561 19.410 1.00 82.00 105 GLN A C 1
ATOM 838 O O . GLN A 1 105 ? -11.845 -3.074 20.039 1.00 82.00 105 GLN A O 1
ATOM 843 N N . GLY A 1 106 ? -10.023 -1.752 19.990 1.00 79.81 106 GLY A N 1
ATOM 844 C CA . GLY A 1 106 ? -10.065 -1.364 21.401 1.00 79.81 106 GLY A CA 1
ATOM 845 C C . GLY A 1 106 ? -11.305 -0.542 21.767 1.00 79.81 106 GLY A C 1
ATOM 846 O O . GLY A 1 106 ? -11.946 -0.821 22.778 1.00 79.81 106 GLY A O 1
ATOM 847 N N . GLN A 1 107 ? -11.705 0.418 20.926 1.00 78.81 107 GLN A N 1
ATOM 848 C CA . GLN A 1 107 ? -12.931 1.203 21.132 1.00 78.81 107 GLN A CA 1
ATOM 849 C C . GLN A 1 107 ? -14.190 0.328 21.102 1.00 78.81 107 GLN A C 1
ATOM 851 O O . GLN A 1 107 ? -15.065 0.472 21.962 1.00 78.81 107 GLN A O 1
ATOM 856 N N . ARG A 1 108 ? -14.266 -0.628 20.164 1.00 75.38 108 ARG A N 1
ATOM 857 C CA . ARG A 1 108 ? -15.360 -1.605 20.118 1.00 75.38 108 ARG A CA 1
ATOM 858 C C . ARG A 1 108 ? -15.413 -2.432 21.402 1.00 75.38 108 ARG A C 1
ATOM 860 O O . ARG A 1 108 ? -16.483 -2.530 22.001 1.00 75.38 108 ARG A O 1
ATOM 867 N N . LEU A 1 109 ? -14.278 -2.963 21.866 1.00 65.88 109 LEU A N 1
ATOM 868 C CA . LEU A 1 109 ? -14.227 -3.744 23.105 1.00 65.88 109 LEU A CA 1
ATOM 869 C C . LEU A 1 109 ? -14.633 -2.910 24.331 1.00 65.88 109 LEU A C 1
ATOM 871 O O . LEU A 1 109 ? -15.460 -3.367 25.114 1.00 65.88 109 LEU A O 1
ATOM 875 N N . GLY A 1 110 ? -14.152 -1.669 24.449 1.00 62.19 110 GLY A N 1
ATOM 876 C CA . GLY A 1 110 ? -14.504 -0.774 25.557 1.00 62.19 110 GLY A CA 1
ATOM 877 C C . GLY A 1 110 ? -15.997 -0.423 25.602 1.00 62.19 110 GLY A C 1
ATOM 878 O O . GLY A 1 110 ? -16.604 -0.405 26.673 1.00 62.19 110 GLY A O 1
ATOM 879 N N . SER A 1 111 ? -16.634 -0.225 24.440 1.00 60.19 111 SER A N 1
ATOM 880 C CA . SER A 1 111 ? -18.093 -0.040 24.377 1.00 60.19 111 SER A CA 1
ATOM 881 C C . SER A 1 111 ? -18.874 -1.294 24.795 1.00 60.19 111 SER A C 1
ATOM 883 O O . SER A 1 111 ? -19.926 -1.188 25.427 1.00 60.19 111 SER A O 1
ATOM 885 N N . MET A 1 112 ? -18.347 -2.488 24.504 1.00 59.94 112 MET A N 1
ATOM 886 C CA . MET A 1 112 ? -18.963 -3.758 24.897 1.00 59.94 112 MET A CA 1
ATOM 887 C C . MET A 1 112 ? -18.736 -4.083 26.381 1.00 59.94 112 MET A C 1
ATOM 889 O O . MET A 1 112 ? -19.634 -4.630 27.018 1.00 59.94 112 MET A O 1
ATOM 893 N N . GLU A 1 113 ? -17.594 -3.707 26.962 1.00 58.91 113 GLU A N 1
ATOM 894 C CA . GLU A 1 113 ? -17.311 -3.875 28.394 1.00 58.91 113 GLU A CA 1
ATOM 895 C C . GLU A 1 113 ? -18.228 -3.026 29.270 1.00 58.91 113 GLU A C 1
ATOM 897 O O . GLU A 1 113 ? -18.728 -3.528 30.273 1.00 58.91 113 GLU A O 1
ATOM 902 N N . ALA A 1 114 ? -18.526 -1.783 28.880 1.00 60.56 114 ALA A N 1
ATOM 903 C CA . ALA A 1 114 ? -19.473 -0.943 29.615 1.00 60.56 1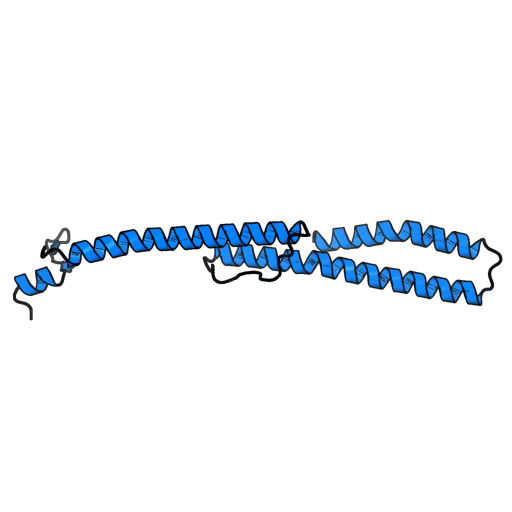14 ALA A CA 1
ATOM 904 C C . ALA A 1 114 ? -20.871 -1.584 29.677 1.00 60.56 114 ALA A C 1
ATOM 906 O O . ALA A 1 114 ? -21.501 -1.618 30.734 1.00 60.56 114 ALA A O 1
ATOM 907 N N . VAL A 1 115 ? -21.330 -2.168 28.564 1.00 64.00 115 VAL A N 1
ATOM 908 C CA . VAL A 1 115 ? -22.606 -2.897 28.500 1.00 64.00 115 VAL A CA 1
ATOM 909 C C . VAL A 1 115 ? -22.543 -4.201 29.303 1.00 64.00 115 VAL A C 1
ATOM 911 O O . VAL A 1 115 ? -23.502 -4.541 29.995 1.00 64.00 115 VAL A O 1
ATOM 914 N N . ALA A 1 116 ? -21.424 -4.927 29.258 1.00 61.75 116 ALA A N 1
ATOM 915 C CA . ALA A 1 116 ? -21.243 -6.175 29.997 1.00 61.75 116 ALA A CA 1
ATOM 916 C C . ALA A 1 116 ? -21.147 -5.955 31.516 1.00 61.75 116 ALA A C 1
ATOM 918 O O . ALA A 1 116 ? -21.750 -6.710 32.278 1.00 61.75 116 ALA A O 1
ATOM 919 N N . LEU A 1 117 ? -20.449 -4.907 31.960 1.00 61.44 117 LEU A N 1
ATOM 920 C CA . LEU A 1 117 ? -20.355 -4.504 33.364 1.00 61.44 117 LEU A CA 1
ATOM 921 C C . LEU A 1 117 ? -21.699 -3.997 33.881 1.00 61.44 117 LEU A C 1
ATOM 923 O O . LEU A 1 117 ? -22.121 -4.422 34.952 1.00 61.44 117 LEU A O 1
ATOM 927 N N . LEU A 1 118 ? -22.417 -3.181 33.101 1.00 62.00 118 LEU A N 1
ATOM 928 C CA . LEU A 1 118 ? -23.782 -2.772 33.436 1.00 62.00 118 LEU A CA 1
ATOM 929 C C . LEU A 1 118 ? -24.696 -3.996 33.589 1.00 62.00 118 LEU A C 1
ATOM 931 O O . LEU A 1 118 ? -25.427 -4.106 34.570 1.00 62.00 118 LEU A O 1
ATOM 935 N N . LYS A 1 119 ? -24.617 -4.950 32.653 1.00 62.62 119 LYS A N 1
ATOM 936 C CA . LYS A 1 119 ? -25.384 -6.199 32.712 1.00 62.62 119 LYS A CA 1
ATOM 937 C C . LYS A 1 119 ? -24.999 -7.048 33.925 1.00 62.62 119 LYS A C 1
ATOM 939 O O . LYS A 1 119 ? -25.880 -7.638 34.536 1.00 62.62 119 LYS A O 1
ATOM 944 N N . LYS A 1 120 ? -23.713 -7.108 34.287 1.00 62.97 120 LYS A N 1
ATOM 945 C CA . LYS A 1 120 ? -23.239 -7.839 35.468 1.00 62.97 120 LYS A CA 1
ATOM 946 C C . LYS A 1 120 ? -23.747 -7.198 36.757 1.00 62.97 120 LYS A C 1
ATOM 948 O O . LYS A 1 120 ? -24.319 -7.901 37.571 1.00 62.97 120 LYS A O 1
ATOM 953 N N . VAL A 1 121 ? -23.642 -5.877 36.901 1.00 64.81 121 VAL A N 1
ATOM 954 C CA . VAL A 1 121 ? -24.172 -5.146 38.065 1.00 64.81 121 VAL A CA 1
ATOM 955 C C . VAL A 1 121 ? -25.692 -5.305 38.176 1.00 64.81 121 VAL A C 1
ATOM 957 O O . VAL A 1 121 ? -26.189 -5.610 39.250 1.00 64.81 121 VAL A O 1
ATOM 960 N N . LEU A 1 122 ? -26.437 -5.202 37.072 1.00 62.00 122 LEU A N 1
ATOM 961 C CA . LEU A 1 122 ? -27.886 -5.458 37.056 1.00 62.00 122 LEU A CA 1
ATOM 962 C C . LEU A 1 122 ? -28.271 -6.909 37.405 1.00 62.00 122 LEU A C 1
ATOM 964 O O . LEU A 1 122 ? -29.427 -7.152 37.735 1.00 62.00 122 LEU A O 1
ATOM 968 N N . MET A 1 123 ? -27.346 -7.867 37.285 1.00 59.62 123 MET A N 1
ATOM 969 C CA . MET A 1 123 ? -27.552 -9.263 37.691 1.00 59.62 123 MET A CA 1
ATOM 970 C C . MET A 1 123 ? -27.055 -9.559 39.113 1.00 59.62 123 MET A C 1
ATOM 972 O O . MET A 1 123 ? -27.544 -10.501 39.721 1.00 59.62 123 MET A O 1
ATOM 976 N N . GLU A 1 124 ? -26.082 -8.799 39.622 1.00 61.81 124 GLU A N 1
ATOM 977 C CA . GLU A 1 124 ? -25.487 -8.981 40.955 1.00 61.81 124 GLU A CA 1
ATOM 978 C C . GLU A 1 124 ? -26.303 -8.279 42.056 1.00 61.81 124 GLU A C 1
ATOM 980 O O . GLU A 1 124 ? -26.198 -8.632 43.227 1.00 61.81 124 GLU A O 1
ATOM 985 N N . ILE A 1 125 ? -27.117 -7.280 41.695 1.00 59.16 125 ILE A N 1
ATOM 986 C CA . ILE A 1 125 ? -28.076 -6.656 42.608 1.00 59.16 125 ILE A CA 1
ATOM 987 C C . ILE A 1 125 ? -29.440 -7.315 42.366 1.00 59.16 125 ILE A C 1
ATOM 989 O O . ILE A 1 125 ? -29.932 -7.283 41.238 1.00 59.16 125 ILE A O 1
ATOM 993 N N . ASP A 1 126 ? -30.063 -7.870 43.411 1.00 58.84 126 ASP A N 1
ATOM 994 C CA . ASP A 1 126 ? -31.396 -8.505 43.385 1.00 58.84 126 ASP A CA 1
ATOM 995 C C . ASP A 1 126 ? -32.535 -7.488 43.145 1.00 58.84 126 ASP A C 1
ATOM 997 O O . ASP A 1 126 ? -33.459 -7.327 43.943 1.00 58.84 126 ASP A O 1
ATOM 1001 N N . VAL A 1 127 ? -32.476 -6.745 42.040 1.00 68.31 127 VAL A N 1
ATOM 1002 C CA . VAL A 1 127 ? -33.521 -5.811 41.623 1.00 68.31 127 VAL A CA 1
ATOM 1003 C C . VAL A 1 127 ? -34.385 -6.500 40.578 1.00 68.31 127 VAL A C 1
ATOM 1005 O O . VAL A 1 127 ? -33.946 -6.782 39.461 1.00 68.31 127 VAL A O 1
ATOM 1008 N N . ALA A 1 128 ? -35.642 -6.759 40.927 1.00 74.50 128 ALA A N 1
ATOM 1009 C CA . ALA A 1 128 ? -36.636 -7.218 39.969 1.00 74.50 128 ALA A CA 1
ATOM 1010 C C . ALA A 1 128 ? -36.957 -6.086 38.976 1.00 74.50 128 ALA A C 1
ATOM 1012 O O . ALA A 1 128 ? -37.397 -5.005 39.371 1.00 74.50 128 ALA A O 1
ATOM 1013 N N . VAL A 1 129 ? -36.724 -6.325 37.683 1.00 78.88 129 VAL A N 1
ATOM 1014 C CA . VAL A 1 129 ? -36.995 -5.359 36.610 1.00 78.88 129 VAL A CA 1
ATOM 1015 C C . VAL A 1 129 ? -38.178 -5.851 35.794 1.00 78.88 129 VAL A C 1
ATOM 1017 O O . VAL A 1 129 ? -38.117 -6.915 35.179 1.00 78.88 129 VAL A O 1
ATOM 1020 N N . PHE A 1 130 ? -39.228 -5.035 35.751 1.00 84.81 130 PHE A N 1
ATOM 1021 C CA . PHE A 1 130 ? -40.420 -5.254 34.941 1.00 84.81 130 PHE A CA 1
ATOM 1022 C C . PHE A 1 130 ? -40.589 -4.072 33.991 1.00 84.81 130 PHE A C 1
ATOM 1024 O O . PHE A 1 130 ? -40.604 -2.920 34.422 1.00 84.81 130 PHE A O 1
ATOM 1031 N N . THR A 1 131 ? -40.729 -4.341 32.696 1.00 88.62 131 THR A N 1
ATOM 1032 C CA . THR A 1 131 ? -41.108 -3.308 31.719 1.00 88.62 131 THR A CA 1
ATOM 1033 C C . THR A 1 131 ? -42.486 -3.602 31.164 1.00 88.62 131 THR A C 1
ATOM 1035 O O . THR A 1 131 ? -42.761 -4.722 30.730 1.00 88.62 131 THR A O 1
ATOM 1038 N N . PHE A 1 132 ? -43.339 -2.583 31.165 1.00 90.38 132 PHE A N 1
ATOM 1039 C CA . PHE A 1 132 ? -44.705 -2.654 30.664 1.00 90.38 132 PHE A CA 1
ATOM 1040 C C . PHE A 1 132 ? -44.840 -1.811 29.397 1.00 90.38 132 PHE A C 1
ATOM 1042 O O . PHE A 1 132 ? -44.220 -0.752 29.279 1.00 90.38 132 PHE A O 1
ATOM 1049 N N . ASP A 1 133 ? -45.625 -2.289 28.438 1.00 88.88 133 ASP A N 1
ATOM 1050 C CA . ASP A 1 133 ? -46.010 -1.503 27.267 1.00 88.88 133 ASP A CA 1
ATOM 1051 C C . ASP A 1 133 ? -47.086 -0.444 27.625 1.00 88.88 133 ASP A C 1
ATOM 1053 O O . ASP A 1 133 ? -47.601 -0.432 28.749 1.00 88.88 133 ASP A O 1
ATOM 1057 N N . PRO A 1 134 ? -47.450 0.473 26.704 1.00 86.50 134 PRO A N 1
ATOM 1058 C CA . PRO A 1 134 ? -48.504 1.464 26.947 1.00 86.50 134 PRO A CA 1
ATOM 1059 C C . PRO A 1 134 ? -49.880 0.859 27.275 1.00 86.50 134 PRO A C 1
ATOM 1061 O O . PRO A 1 134 ? -50.749 1.560 27.786 1.00 86.50 134 PRO A O 1
ATOM 1064 N N . GLN A 1 135 ? -50.088 -0.429 26.988 1.00 91.50 135 GLN A N 1
ATOM 1065 C CA . GLN A 1 135 ? -51.290 -1.201 27.303 1.00 91.50 135 GLN A CA 1
ATOM 1066 C C . GLN A 1 135 ? -51.167 -1.968 28.636 1.00 91.50 135 GLN A C 1
ATOM 1068 O O . GLN A 1 135 ? -52.012 -2.812 28.931 1.00 91.50 135 GLN A O 1
ATOM 1073 N N . GLN A 1 136 ? -50.144 -1.667 29.447 1.00 83.44 136 GLN A N 1
ATOM 1074 C CA . GLN A 1 136 ? -49.846 -2.293 30.741 1.00 83.44 136 GLN A CA 1
ATOM 1075 C C . GLN A 1 136 ? -49.544 -3.800 30.677 1.00 83.44 136 GLN A C 1
ATOM 1077 O O . GLN A 1 136 ? -49.690 -4.510 31.673 1.00 83.44 136 GLN A O 1
ATOM 1082 N N . ARG A 1 137 ? -49.081 -4.320 29.535 1.00 87.00 137 ARG A N 1
ATOM 1083 C CA . ARG A 1 137 ? -48.640 -5.717 29.416 1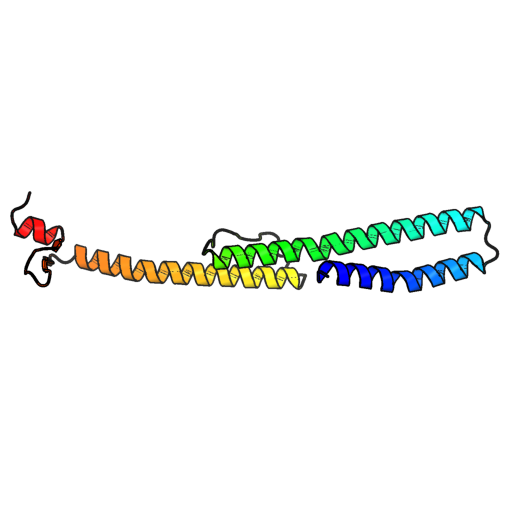.00 87.00 137 ARG A CA 1
ATOM 1084 C C . ARG A 1 137 ? -47.145 -5.836 29.673 1.00 87.00 137 ARG A C 1
ATOM 1086 O O . ARG A 1 137 ? -46.350 -5.061 29.145 1.00 87.00 137 ARG A O 1
ATOM 1093 N N . LEU A 1 138 ? -46.764 -6.830 30.474 1.00 86.50 138 LEU A N 1
ATOM 1094 C CA . LEU A 1 138 ? -45.368 -7.136 30.778 1.00 86.50 138 LEU A CA 1
ATOM 1095 C C . LEU A 1 138 ? -44.639 -7.600 29.506 1.00 86.50 138 LEU A C 1
ATOM 1097 O O . LEU A 1 138 ? -45.059 -8.567 28.872 1.00 86.50 138 LEU A O 1
ATOM 1101 N N . ARG A 1 139 ? -43.549 -6.917 29.138 1.00 87.62 139 ARG A N 1
ATOM 1102 C CA . ARG A 1 139 ? -42.775 -7.185 27.913 1.00 87.62 139 ARG A CA 1
ATOM 1103 C C . ARG A 1 139 ? -41.405 -7.796 28.186 1.00 87.62 139 ARG A C 1
ATOM 1105 O O . ARG A 1 139 ? -40.974 -8.667 27.437 1.00 87.62 139 ARG A O 1
ATOM 1112 N N . ILE A 1 140 ? -40.710 -7.322 29.216 1.00 82.12 140 ILE A N 1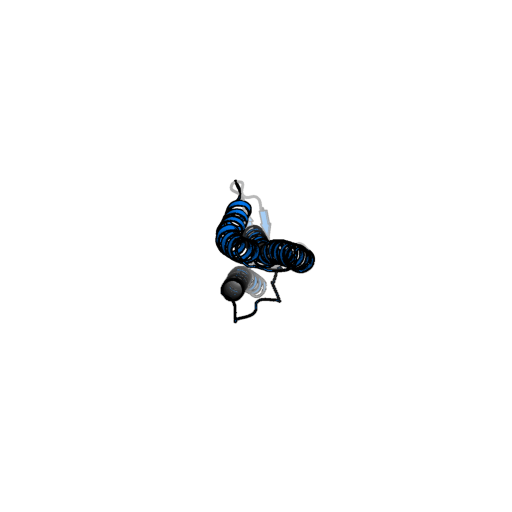
ATOM 1113 C CA . ILE A 1 140 ? -39.408 -7.858 29.632 1.00 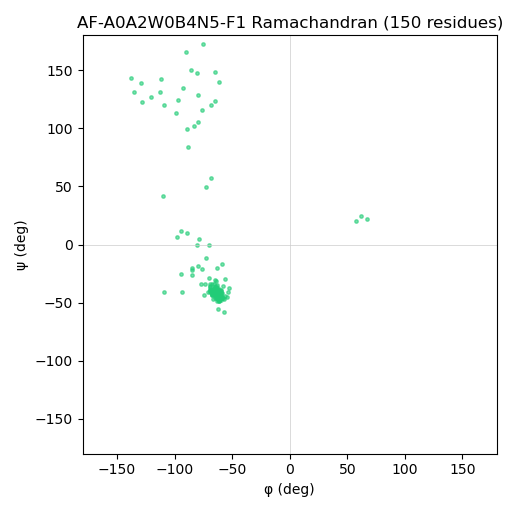82.12 140 ILE A CA 1
ATOM 1114 C C . ILE A 1 140 ? -39.430 -8.006 31.147 1.00 82.12 140 ILE A C 1
ATOM 1116 O O . ILE A 1 140 ? -39.796 -7.065 31.858 1.00 82.12 140 ILE A O 1
ATOM 1120 N N . VAL A 1 141 ? -39.015 -9.181 31.606 1.00 83.06 141 VAL A N 1
ATOM 1121 C CA . VAL A 1 141 ? -38.776 -9.514 33.007 1.00 83.06 141 VAL A CA 1
ATOM 1122 C C . VAL A 1 141 ? -37.384 -10.130 33.122 1.00 83.06 141 VAL A C 1
ATOM 1124 O O . VAL A 1 141 ? -36.955 -10.867 32.234 1.00 83.06 141 VAL A O 1
ATOM 1127 N N . ASN A 1 142 ? -36.639 -9.769 34.164 1.00 80.69 142 ASN A N 1
ATOM 1128 C CA . ASN A 1 142 ? -35.362 -10.411 34.473 1.00 80.69 142 ASN A CA 1
ATOM 1129 C C . ASN A 1 142 ? -35.567 -11.613 35.414 1.00 80.69 142 ASN A C 1
ATOM 1131 O O . ASN A 1 142 ? -36.611 -11.750 36.044 1.00 80.69 142 ASN A O 1
ATOM 1135 N N . ARG A 1 143 ? -34.545 -12.466 35.556 1.00 78.44 143 ARG A N 1
ATOM 1136 C CA . ARG A 1 143 ? -34.597 -13.683 36.390 1.00 78.44 143 ARG A CA 1
ATOM 1137 C C . ARG A 1 143 ? -35.047 -13.422 37.839 1.00 78.44 143 ARG A C 1
ATOM 1139 O O . ARG A 1 143 ? -35.792 -14.220 38.397 1.00 78.44 14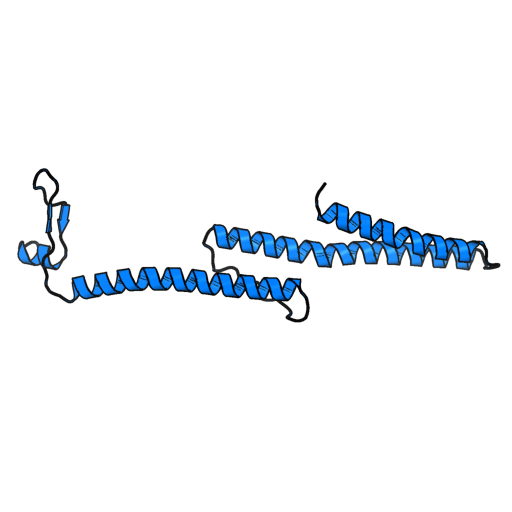3 ARG A O 1
ATOM 1146 N N . ALA A 1 144 ? -34.634 -12.303 38.436 1.00 79.12 144 ALA A N 1
ATOM 1147 C CA . ALA A 1 144 ? -35.085 -11.895 39.770 1.00 79.12 144 ALA A CA 1
ATOM 1148 C C . ALA A 1 144 ? -36.595 -11.576 39.805 1.00 79.12 144 ALA A C 1
ATOM 1150 O O . ALA A 1 144 ? -37.283 -11.920 40.762 1.00 79.12 144 ALA A O 1
ATOM 1151 N N . GLY A 1 145 ? -37.138 -10.973 38.741 1.00 81.25 145 GLY A N 1
ATOM 1152 C CA . GLY A 1 145 ? -38.574 -10.743 38.582 1.00 81.25 145 GLY A CA 1
ATOM 1153 C C . GLY A 1 145 ? -39.384 -12.024 38.361 1.00 81.25 145 GLY A C 1
ATOM 1154 O O . GLY A 1 145 ? -40.481 -12.130 38.901 1.00 81.25 145 GLY A O 1
ATOM 1155 N N . GLU A 1 146 ? -38.847 -13.016 37.642 1.00 81.75 146 GLU A N 1
ATOM 1156 C CA . GLU A 1 146 ? -39.484 -14.339 37.488 1.00 81.75 146 GLU A CA 1
ATOM 1157 C C . GLU A 1 146 ? -39.614 -15.056 38.841 1.00 81.75 146 GLU A C 1
ATOM 1159 O O . GLU A 1 146 ? -40.693 -15.538 39.190 1.00 81.75 146 GLU A O 1
ATOM 1164 N N . GLN A 1 147 ? -38.545 -15.028 39.646 1.00 80.94 147 GLN A N 1
ATOM 1165 C CA . GLN A 1 147 ? -38.537 -15.583 41.004 1.00 80.94 147 GLN A CA 1
ATOM 1166 C C . GLN A 1 147 ? -39.537 -14.874 41.925 1.00 80.94 147 GLN A C 1
ATOM 1168 O O . GLN A 1 147 ? -40.237 -15.531 42.695 1.00 80.94 147 GLN A O 1
ATOM 1173 N N . LEU A 1 148 ? -39.653 -13.546 41.821 1.00 79.94 148 LEU A N 1
ATOM 1174 C CA . LEU A 1 148 ? -40.591 -12.756 42.623 1.00 79.94 148 LEU A CA 1
ATOM 1175 C C . LEU A 1 148 ? -42.059 -12.984 42.220 1.00 79.94 148 LEU A C 1
ATOM 1177 O O . LEU A 1 148 ? -42.950 -12.886 43.059 1.00 79.94 148 LEU A O 1
ATOM 1181 N N . MET A 1 149 ? -42.314 -13.323 40.952 1.00 80.94 149 MET A N 1
ATOM 1182 C CA . MET A 1 149 ? -43.644 -13.698 40.454 1.00 80.94 149 MET A CA 1
ATOM 1183 C C . MET A 1 149 ? -44.020 -15.156 40.763 1.00 80.94 149 MET A C 1
ATOM 1185 O O . MET A 1 149 ? -45.115 -15.585 40.402 1.00 80.94 149 MET A O 1
ATOM 1189 N N . GLY A 1 150 ? -43.138 -15.924 41.418 1.00 76.62 150 GLY A N 1
ATOM 1190 C CA . GLY A 1 150 ? -43.369 -17.338 41.721 1.00 76.62 150 GLY A CA 1
ATOM 1191 C C . GLY A 1 150 ? -43.405 -18.229 40.476 1.00 76.62 150 GLY A C 1
ATOM 1192 O O . GLY A 1 150 ? -44.003 -19.302 40.507 1.00 76.62 150 GLY A O 1
ATOM 1193 N N . MET A 1 151 ? -42.803 -17.776 39.372 1.00 65.06 151 MET A N 1
ATOM 1194 C CA . MET A 1 151 ? -42.683 -18.544 38.137 1.00 65.06 151 MET A CA 1
ATOM 1195 C C . MET A 1 151 ? -41.379 -19.350 38.213 1.00 65.06 151 MET A C 1
ATOM 1197 O O . MET A 1 151 ? -40.295 -18.807 38.010 1.00 65.06 151 MET A O 1
ATOM 1201 N N . THR A 1 152 ? -41.493 -20.630 38.568 1.00 52.12 152 THR A N 1
ATOM 1202 C CA . THR A 1 152 ? -40.408 -21.633 38.527 1.00 52.12 152 THR A CA 1
ATOM 1203 C C . THR A 1 152 ? -40.738 -22.719 37.528 1.00 52.12 152 THR A C 1
ATOM 1205 O O . THR A 1 152 ? -41.915 -23.148 37.524 1.00 52.12 152 THR A O 1
#

Radius of gyration: 33.0 Å; Cα contacts (8 Å, |Δi|>4): 79; chains: 1; bounding box: 84×30×79 Å

Foldseek 3Di:
DDPLVVVLVVLLVVLVVVLVVVLVVLVPDPDDPVVSVVVNVVSVVVSVVVSVVVSVVPVVLVVVVVVLVVCVVVLNLVDADPPQDPPDPSSVVSVVSNVVSVVVVVVVVVVVVVVVVVVVVVVVDLDWDFDADPVRDTDDTDPSVCVVVVND

Secondary structure (DSSP, 8-state):
--HHHHHHHHHHHHHHHHHHHHHHHHHHS---HHHHHHHHHHHHHHHHHHHHHHHHHHHHHHHHHHHHHHHHHTT-TT---S---TTSHHHHHHHHHHHHHHHHHHHHHHHHHHHHHHHHHHHHS----EEE-TTS-EEEE-HHHHHHTT--

Nearest PDB structures (foldseek):
  2l7i-assembly1_B  TM=9.100E-01  e=8.445E-02  Archaeoglobus fulgidus
  4cti-assembly1_C  TM=6.832E-01  e=4.450E-01  Archaeoglobus fulgidus